Protein AF-A0A9D8D8U5-F1 (afdb_monomer_lite)

Radius of gyration: 10.79 Å; chains: 1; bounding box: 24×19×25 Å

Secondary structure (DSSP, 8-state):
--TT-EEEEEEETTEEEE--TT----TT-EEEEE--TT-HHHHHHHHHT-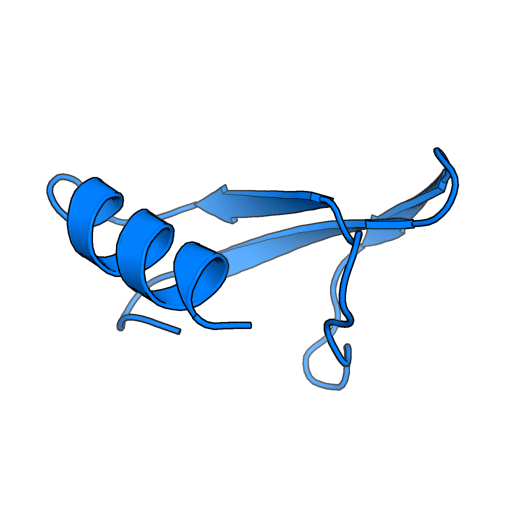

pLDDT: mean 90.64, std 5.84, range [60.31, 96.44]

Structure (mmCIF, N/CA/C/O backbone):
data_AF-A0A9D8D8U5-F1
#
_entry.id   AF-A0A9D8D8U5-F1
#
loop_
_atom_site.group_PDB
_atom_site.id
_atom_site.type_symbol
_atom_site.label_atom_id
_atom_site.label_alt_id
_atom_site.label_comp_id
_atom_site.label_asym_id
_atom_site.label_entity_id
_atom_site.label_seq_id
_atom_site.pdbx_PDB_ins_code
_atom_site.Cartn_x
_atom_site.Cartn_y
_atom_site.Cartn_z
_atom_site.occupancy
_atom_site.B_iso_or_equiv
_atom_site.auth_seq_id
_atom_site.auth_comp_id
_atom_site.auth_asym_id
_atom_site.auth_atom_id
_atom_site.pdbx_PDB_model_num
ATOM 1 N N . MET A 1 1 ? -6.050 0.129 -1.764 1.00 84.94 1 MET A N 1
ATOM 2 C CA . MET A 1 1 ? -5.377 0.564 -0.525 1.00 84.94 1 MET A CA 1
ATOM 3 C C . MET A 1 1 ? -6.402 1.282 0.337 1.00 84.94 1 MET A C 1
ATOM 5 O O . MET A 1 1 ? -7.201 2.007 -0.252 1.00 84.94 1 MET A O 1
ATOM 9 N N . PRO A 1 2 ? -6.441 1.063 1.660 1.00 85.38 2 PRO A N 1
ATOM 10 C CA . PRO A 1 2 ? -7.291 1.841 2.554 1.00 85.38 2 PRO A CA 1
ATOM 11 C C . PRO A 1 2 ? -7.028 3.357 2.438 1.00 85.38 2 PRO A C 1
ATOM 13 O O . PRO A 1 2 ? -5.919 3.744 2.046 1.00 85.38 2 PRO A O 1
ATOM 16 N N . PRO A 1 3 ? -8.021 4.216 2.740 1.00 86.75 3 PRO A N 1
ATOM 17 C CA . PRO A 1 3 ? -7.851 5.670 2.731 1.00 86.75 3 PRO A CA 1
ATOM 18 C C . PRO A 1 3 ? -6.690 6.117 3.624 1.00 86.75 3 PRO A C 1
ATOM 20 O O . PRO A 1 3 ? -6.360 5.442 4.597 1.00 86.75 3 PRO A O 1
ATOM 23 N N . ASP A 1 4 ? -6.067 7.248 3.293 1.00 87.81 4 ASP A N 1
ATOM 24 C CA . ASP A 1 4 ? -4.996 7.872 4.092 1.00 87.81 4 ASP A CA 1
ATOM 25 C C . ASP A 1 4 ? -3.764 6.979 4.346 1.00 87.81 4 ASP A C 1
ATOM 27 O O . ASP A 1 4 ? -2.961 7.220 5.245 1.00 87.81 4 ASP A O 1
ATOM 31 N N . THR A 1 5 ? -3.574 5.947 3.519 1.00 91.56 5 THR A N 1
ATOM 32 C CA . THR A 1 5 ? -2.345 5.150 3.497 1.00 91.56 5 THR A CA 1
ATOM 33 C C . THR A 1 5 ? -1.381 5.703 2.451 1.00 91.56 5 THR A C 1
ATOM 35 O O . THR A 1 5 ? -1.714 5.787 1.267 1.00 91.56 5 THR A O 1
ATOM 38 N N . LEU A 1 6 ? -0.151 6.004 2.866 1.00 92.69 6 LEU A N 1
ATOM 39 C CA . LEU A 1 6 ? 0.937 6.418 1.985 1.00 92.69 6 LEU A CA 1
ATOM 40 C C . LEU A 1 6 ? 1.951 5.287 1.825 1.00 92.69 6 LEU A C 1
ATOM 42 O O . LEU A 1 6 ? 2.634 4.919 2.779 1.00 92.69 6 LEU A O 1
ATOM 46 N N . VAL A 1 7 ? 2.112 4.783 0.603 1.00 93.50 7 VAL A N 1
ATOM 47 C CA . VAL A 1 7 ? 3.210 3.865 0.278 1.00 93.50 7 VAL A CA 1
ATOM 48 C C . VAL A 1 7 ? 4.489 4.669 0.062 1.00 93.50 7 VAL A C 1
ATOM 50 O O . VAL A 1 7 ? 4.526 5.552 -0.788 1.00 93.50 7 VAL A O 1
ATOM 53 N N . ILE A 1 8 ? 5.543 4.354 0.817 1.00 95.25 8 ILE A N 1
ATOM 54 C CA . ILE A 1 8 ? 6.838 5.045 0.722 1.00 95.25 8 ILE A CA 1
ATOM 55 C C . ILE A 1 8 ? 7.810 4.256 -0.152 1.00 95.25 8 ILE A C 1
ATOM 57 O O . ILE A 1 8 ? 8.563 4.829 -0.941 1.00 95.25 8 ILE A O 1
ATOM 61 N N . SER A 1 9 ? 7.829 2.934 0.015 1.00 96.19 9 SER A N 1
ATOM 62 C CA . SER A 1 9 ? 8.827 2.080 -0.619 1.00 96.19 9 SER A CA 1
ATOM 63 C C . SER A 1 9 ? 8.266 0.707 -0.939 1.00 96.19 9 SER A C 1
ATOM 65 O O . SER A 1 9 ? 7.467 0.151 -0.182 1.00 96.19 9 SER A O 1
ATOM 67 N N . VAL A 1 10 ? 8.732 0.156 -2.054 1.00 96.19 10 VAL A N 1
ATOM 68 C CA . VAL A 1 10 ? 8.463 -1.217 -2.469 1.00 96.19 10 VAL A CA 1
ATOM 69 C C . VAL A 1 10 ? 9.795 -1.932 -2.627 1.00 96.19 10 VAL A C 1
ATOM 71 O O . VAL A 1 10 ? 10.699 -1.453 -3.316 1.00 96.19 10 VAL A O 1
ATOM 74 N N . LEU A 1 11 ? 9.926 -3.080 -1.976 1.00 96.31 11 LEU A N 1
ATOM 75 C CA . LEU A 1 11 ? 11.085 -3.946 -2.075 1.00 96.31 11 LEU A CA 1
ATOM 76 C C . LEU A 1 11 ? 10.732 -5.131 -2.968 1.00 96.31 11 LEU A C 1
ATOM 78 O O . LEU A 1 11 ? 9.858 -5.932 -2.638 1.00 96.31 11 LEU A O 1
ATOM 82 N N . ARG A 1 12 ? 11.474 -5.269 -4.067 1.00 94.50 12 ARG A N 1
ATOM 83 C CA . ARG A 1 12 ? 11.361 -6.390 -5.007 1.00 94.50 12 ARG A CA 1
ATOM 84 C C . ARG A 1 12 ? 12.729 -7.024 -5.179 1.00 94.50 12 ARG A C 1
ATOM 86 O O . ARG A 1 12 ? 13.703 -6.323 -5.444 1.00 94.50 12 ARG A O 1
ATOM 93 N N . ASN A 1 13 ? 12.829 -8.341 -5.008 1.00 92.69 13 ASN A N 1
ATOM 94 C CA . ASN A 1 13 ? 14.105 -9.067 -5.093 1.00 92.69 13 ASN A CA 1
ATOM 95 C C . ASN A 1 13 ? 15.208 -8.464 -4.196 1.00 92.69 13 ASN A C 1
ATOM 97 O O . ASN A 1 13 ? 16.359 -8.354 -4.609 1.00 92.69 13 ASN A O 1
ATOM 101 N N . ARG A 1 14 ? 14.847 -8.052 -2.969 1.00 91.94 14 ARG A N 1
ATOM 102 C CA . ARG A 1 14 ? 15.732 -7.374 -1.993 1.00 91.94 14 ARG A CA 1
ATOM 103 C C . ARG A 1 14 ? 16.260 -5.999 -2.429 1.00 91.94 14 ARG A C 1
ATOM 105 O O . ARG A 1 14 ? 17.166 -5.471 -1.791 1.00 91.94 14 ARG A O 1
ATOM 112 N N . VAL A 1 15 ? 15.683 -5.395 -3.467 1.00 94.94 15 VAL A N 1
ATOM 113 C CA . VAL A 1 15 ? 15.995 -4.028 -3.899 1.00 94.94 15 VAL A CA 1
ATOM 114 C C . VAL A 1 15 ? 14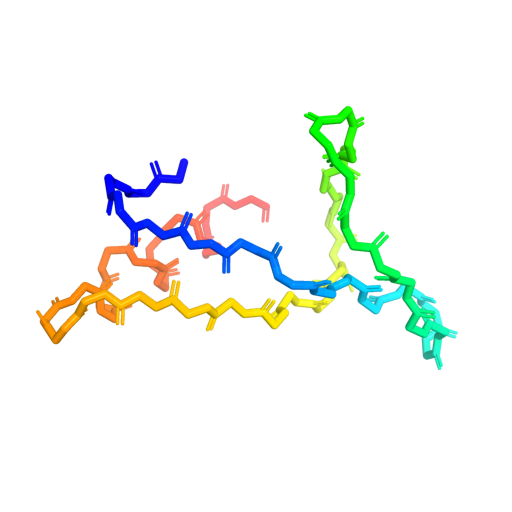.822 -3.119 -3.555 1.00 94.94 15 VAL A C 1
ATOM 116 O O . VAL A 1 15 ? 13.722 -3.310 -4.069 1.00 94.94 15 VAL A O 1
ATOM 119 N N . GLY A 1 16 ? 15.065 -2.133 -2.691 1.00 93.88 16 GLY A N 1
ATOM 120 C CA . GLY A 1 16 ? 14.092 -1.096 -2.350 1.00 93.88 16 GLY A CA 1
ATOM 121 C C . GLY A 1 16 ? 14.035 -0.002 -3.411 1.00 93.88 16 GLY A C 1
ATOM 122 O O . GLY A 1 16 ? 15.069 0.427 -3.928 1.00 93.88 16 GLY A O 1
ATOM 123 N N . ARG A 1 17 ? 12.828 0.456 -3.732 1.00 94.19 17 ARG A N 1
ATOM 124 C CA . ARG A 1 17 ? 12.572 1.575 -4.643 1.00 94.19 17 ARG A CA 1
ATOM 125 C C . ARG A 1 17 ? 11.545 2.504 -4.015 1.00 94.19 17 ARG A C 1
ATOM 127 O O . ARG A 1 17 ? 10.590 2.032 -3.405 1.00 94.19 17 ARG A O 1
ATOM 134 N N . VAL A 1 18 ? 11.737 3.809 -4.194 1.00 96.44 18 VAL A N 1
ATOM 135 C CA . VAL A 1 18 ? 10.739 4.813 -3.804 1.00 96.44 18 VAL A CA 1
ATOM 136 C C . VAL A 1 18 ? 9.470 4.570 -4.614 1.00 96.44 18 VAL A C 1
ATOM 138 O O . VAL A 1 18 ? 9.541 4.415 -5.835 1.00 96.44 18 VAL A O 1
ATOM 141 N N . ALA A 1 19 ? 8.331 4.507 -3.931 1.00 94.19 19 ALA A N 1
ATOM 142 C CA . ALA A 1 19 ? 7.046 4.342 -4.588 1.00 94.19 19 ALA A CA 1
ATOM 143 C C . ALA A 1 19 ? 6.620 5.652 -5.263 1.00 94.19 19 ALA A C 1
ATOM 145 O O . ALA A 1 19 ? 6.717 6.735 -4.687 1.00 94.19 19 ALA A O 1
ATOM 146 N N . ALA A 1 20 ? 6.142 5.531 -6.494 1.00 93.19 20 ALA A N 1
ATOM 147 C CA . ALA A 1 20 ? 5.563 6.601 -7.295 1.00 93.19 20 ALA A CA 1
ATOM 148 C C . ALA A 1 20 ? 4.064 6.328 -7.539 1.00 93.19 20 ALA A C 1
ATOM 150 O O . ALA A 1 20 ? 3.623 5.188 -7.366 1.00 93.19 20 ALA A O 1
ATOM 151 N N . PRO A 1 21 ? 3.265 7.330 -7.957 1.00 90.50 21 PRO A N 1
ATOM 152 C CA . PRO A 1 21 ? 1.823 7.157 -8.173 1.00 90.50 21 PRO A CA 1
ATOM 153 C C . PRO A 1 21 ? 1.445 6.059 -9.179 1.00 90.50 21 PRO A C 1
ATOM 155 O O . PRO A 1 21 ? 0.349 5.513 -9.111 1.00 90.50 21 PRO A O 1
ATOM 158 N N . ASP A 1 22 ? 2.347 5.728 -10.101 1.00 93.06 22 ASP A N 1
ATOM 159 C CA . ASP A 1 22 ? 2.206 4.692 -11.129 1.00 93.06 22 ASP A CA 1
ATOM 160 C C . ASP A 1 22 ? 2.868 3.355 -10.745 1.00 93.06 22 ASP A C 1
ATOM 162 O O . ASP A 1 22 ? 2.946 2.431 -11.557 1.00 93.06 22 ASP A O 1
ATOM 166 N N . THR A 1 23 ? 3.353 3.219 -9.507 1.00 91.44 23 THR A N 1
ATOM 167 C CA . THR A 1 23 ? 3.975 1.977 -9.040 1.00 91.44 23 THR A CA 1
ATOM 168 C C . THR A 1 23 ? 2.947 0.855 -8.958 1.00 91.44 23 THR A C 1
ATOM 170 O O . THR A 1 23 ? 2.033 0.878 -8.137 1.00 91.44 23 THR A O 1
ATOM 173 N N . VAL A 1 24 ? 3.141 -0.173 -9.786 1.00 91.44 24 VAL A N 1
ATOM 174 C CA . VAL A 1 24 ? 2.331 -1.394 -9.771 1.00 91.44 24 VAL A CA 1
ATOM 175 C C . VAL A 1 24 ? 2.933 -2.407 -8.796 1.00 91.44 24 VAL A C 1
ATOM 177 O O . VAL A 1 24 ? 4.059 -2.885 -8.987 1.00 91.44 24 VAL A O 1
ATOM 180 N N . LEU A 1 25 ? 2.158 -2.742 -7.764 1.00 90.81 25 LEU A N 1
ATOM 181 C CA . LEU A 1 25 ? 2.472 -3.801 -6.806 1.00 90.81 25 LEU A CA 1
ATOM 182 C C . LEU A 1 25 ? 2.224 -5.173 -7.438 1.00 90.81 25 LEU A C 1
ATOM 184 O O . LEU A 1 25 ? 1.250 -5.358 -8.168 1.00 90.81 25 LEU A O 1
ATOM 188 N N . GLY A 1 26 ? 3.104 -6.127 -7.155 1.00 89.56 26 GLY A N 1
ATOM 189 C CA . GLY A 1 26 ? 2.976 -7.512 -7.598 1.00 89.56 26 GLY A CA 1
ATOM 190 C C . GLY A 1 26 ? 3.175 -8.505 -6.458 1.00 89.56 26 GLY A C 1
ATOM 191 O O . GLY A 1 26 ? 3.698 -8.164 -5.396 1.00 89.56 26 GLY A O 1
ATOM 192 N N . ALA A 1 27 ? 2.781 -9.755 -6.698 1.00 89.56 27 ALA A N 1
ATOM 193 C CA . ALA A 1 27 ? 2.980 -10.841 -5.746 1.00 89.56 27 ALA A CA 1
ATOM 194 C C . ALA A 1 27 ? 4.464 -10.975 -5.354 1.00 89.56 27 ALA A C 1
ATOM 196 O O . ALA A 1 27 ? 5.357 -10.960 -6.207 1.00 89.56 27 ALA A O 1
ATOM 197 N N . GLY A 1 28 ? 4.720 -11.115 -4.052 1.00 90.00 28 GLY A N 1
ATOM 198 C CA . GLY A 1 28 ? 6.069 -11.222 -3.489 1.00 90.00 28 GLY A CA 1
ATOM 199 C C . GLY A 1 28 ? 6.785 -9.890 -3.238 1.00 90.00 28 GLY A C 1
ATOM 200 O O . GLY A 1 28 ? 7.877 -9.901 -2.662 1.00 90.00 28 GLY A O 1
ATOM 201 N N . ASP A 1 29 ? 6.193 -8.754 -3.614 1.00 92.94 29 ASP A N 1
ATOM 202 C CA . ASP A 1 29 ? 6.683 -7.449 -3.175 1.00 92.94 29 ASP A CA 1
ATOM 203 C C . ASP A 1 29 ? 6.506 -7.278 -1.665 1.00 92.94 29 ASP A C 1
ATOM 205 O O . ASP A 1 29 ? 5.508 -7.698 -1.079 1.00 92.94 29 ASP A O 1
ATOM 209 N N . GLN A 1 30 ? 7.461 -6.600 -1.034 1.00 93.38 30 GLN A N 1
ATOM 210 C CA . GLN A 1 30 ? 7.312 -6.136 0.343 1.00 93.38 30 GLN A CA 1
ATOM 211 C C . GLN A 1 30 ? 7.096 -4.629 0.321 1.00 93.38 30 GLN A C 1
ATOM 213 O O . GLN A 1 30 ? 7.846 -3.899 -0.328 1.00 93.38 30 GLN A O 1
ATOM 218 N N . VAL A 1 31 ? 6.073 -4.157 1.023 1.00 93.44 31 VAL A N 1
ATOM 219 C CA . VAL A 1 31 ? 5.647 -2.758 0.967 1.00 93.44 31 VAL A CA 1
ATOM 220 C C . VAL A 1 31 ? 5.872 -2.093 2.317 1.00 93.44 31 VAL A C 1
ATOM 222 O O . VAL A 1 31 ? 5.472 -2.619 3.353 1.00 93.44 31 VAL A O 1
ATOM 225 N N . VAL A 1 32 ? 6.496 -0.917 2.297 1.00 94.06 32 VAL A N 1
ATOM 226 C CA . VAL A 1 32 ? 6.603 -0.028 3.457 1.00 94.06 32 VAL A CA 1
ATOM 227 C C . VAL A 1 32 ? 5.623 1.118 3.258 1.00 94.06 32 VAL A C 1
ATOM 229 O O . VAL A 1 32 ? 5.741 1.884 2.297 1.00 94.06 32 VAL A O 1
ATOM 232 N N . ALA A 1 33 ? 4.665 1.238 4.171 1.00 93.31 33 ALA A N 1
ATOM 233 C CA . ALA A 1 33 ? 3.630 2.259 4.127 1.00 93.31 33 ALA A CA 1
ATOM 234 C C . ALA A 1 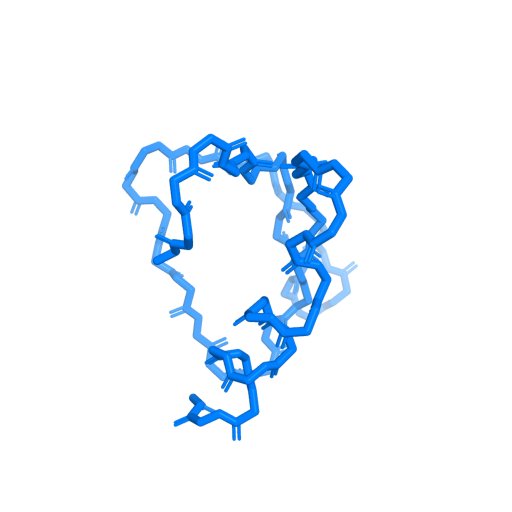33 ? 3.418 2.910 5.499 1.00 93.31 33 ALA A C 1
ATOM 236 O O . ALA A 1 33 ? 3.625 2.279 6.535 1.00 93.31 33 ALA A O 1
ATOM 237 N N . ILE A 1 34 ? 2.989 4.170 5.485 1.00 93.50 34 ILE A N 1
ATOM 238 C CA . ILE A 1 34 ? 2.406 4.863 6.636 1.00 93.50 34 ILE A CA 1
ATOM 239 C C . ILE A 1 34 ? 0.893 4.735 6.515 1.00 93.50 34 ILE A C 1
ATOM 241 O O . ILE A 1 34 ? 0.347 4.928 5.432 1.00 93.50 34 ILE A O 1
ATOM 245 N N . ALA A 1 35 ? 0.228 4.437 7.621 1.00 92.75 35 ALA A N 1
ATOM 246 C CA . ALA A 1 35 ? -1.222 4.424 7.700 1.00 92.75 35 ALA A CA 1
ATOM 247 C C . ALA A 1 35 ? -1.678 4.963 9.051 1.00 92.75 35 ALA A C 1
ATOM 249 O O . ALA A 1 35 ? -0.927 4.921 10.031 1.00 92.75 35 ALA A O 1
ATOM 250 N N . GLU A 1 36 ? -2.920 5.431 9.094 1.00 93.81 36 GLU A N 1
ATOM 251 C CA . GLU A 1 36 ? -3.541 5.888 10.330 1.00 93.81 36 GLU A CA 1
ATOM 252 C C . GLU A 1 36 ? -3.689 4.747 11.356 1.00 93.81 36 GLU A C 1
ATOM 254 O O . GLU A 1 36 ? -3.822 3.566 10.990 1.00 93.81 36 GLU A O 1
ATOM 259 N N . PRO A 1 37 ? -3.709 5.071 12.661 1.00 91.94 37 PRO A N 1
ATOM 260 C CA . PRO A 1 37 ? -3.991 4.097 13.705 1.00 91.94 37 PRO A CA 1
ATOM 261 C C . PRO A 1 37 ? -5.294 3.326 13.437 1.00 91.94 37 PRO A C 1
ATOM 263 O O . PRO A 1 37 ? -6.308 3.892 13.040 1.00 91.94 37 PRO A O 1
ATOM 266 N N . GLY A 1 38 ? -5.273 2.012 13.670 1.00 91.25 38 GLY A N 1
ATOM 267 C CA . GLY A 1 38 ? -6.433 1.133 13.467 1.00 91.25 38 GLY A CA 1
ATOM 268 C C . GLY A 1 38 ? -6.573 0.549 12.057 1.00 91.25 38 GLY A C 1
ATOM 269 O O . GLY A 1 38 ? -7.309 -0.418 11.882 1.00 91.25 38 GLY A O 1
ATOM 270 N N . GLN A 1 39 ? -5.815 1.033 11.068 1.00 91.38 39 GLN A N 1
ATOM 271 C CA . GLN A 1 39 ? -5.895 0.522 9.690 1.00 91.38 39 GLN A CA 1
ATOM 272 C C . GLN A 1 39 ? -5.098 -0.767 9.435 1.00 91.38 39 GLN A C 1
ATOM 274 O O . GLN A 1 39 ? -5.185 -1.357 8.358 1.00 91.38 39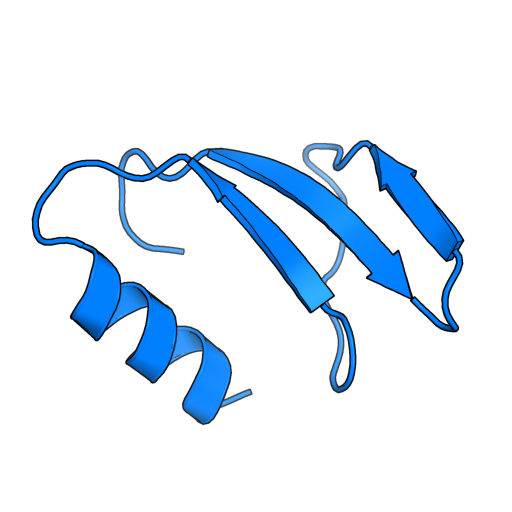 GLN A O 1
ATOM 279 N N . TYR A 1 40 ? -4.341 -1.241 10.429 1.00 88.00 40 TYR A N 1
ATOM 280 C CA . TYR A 1 40 ? -3.472 -2.411 10.298 1.00 88.00 40 TYR A CA 1
ATOM 281 C C . TYR A 1 40 ? -4.213 -3.659 9.790 1.00 88.00 40 TYR A C 1
ATOM 283 O O . TYR A 1 40 ? -3.746 -4.302 8.855 1.00 88.00 40 TYR A O 1
ATOM 291 N N . ALA A 1 41 ? -5.382 -3.981 10.354 1.00 90.88 41 ALA A N 1
ATOM 292 C CA . ALA A 1 41 ? -6.134 -5.175 9.962 1.00 90.88 41 ALA A CA 1
ATOM 293 C C . ALA A 1 41 ? -6.593 -5.121 8.494 1.00 90.88 41 ALA A C 1
ATOM 295 O O . ALA A 1 41 ? -6.388 -6.080 7.755 1.00 90.88 41 ALA A O 1
ATOM 296 N N . ALA A 1 42 ? -7.125 -3.975 8.054 1.00 91.19 42 ALA A N 1
ATOM 297 C CA . ALA A 1 42 ? -7.567 -3.773 6.674 1.00 91.19 42 ALA A CA 1
ATOM 298 C C . ALA A 1 42 ? -6.400 -3.846 5.673 1.00 91.19 42 ALA A C 1
ATOM 300 O O . ALA A 1 42 ? -6.553 -4.369 4.570 1.00 91.19 42 ALA A O 1
ATOM 301 N N . LEU A 1 43 ? -5.215 -3.354 6.059 1.00 89.81 43 LEU A N 1
ATOM 302 C CA . LEU A 1 43 ? -4.002 -3.499 5.252 1.00 89.81 43 LEU A CA 1
ATOM 303 C C . LEU A 1 43 ? -3.579 -4.961 5.127 1.00 89.81 43 LEU A C 1
ATOM 305 O O . LEU A 1 43 ? -3.297 -5.416 4.021 1.00 89.81 43 LEU A O 1
ATOM 309 N N . MET A 1 44 ? -3.547 -5.703 6.236 1.00 89.19 44 MET A N 1
ATOM 310 C CA . MET A 1 44 ? -3.160 -7.115 6.204 1.00 89.19 44 MET A CA 1
ATOM 311 C C . MET A 1 44 ? -4.129 -7.948 5.358 1.00 89.19 44 MET A C 1
ATOM 313 O O . MET A 1 44 ? -3.681 -8.793 4.591 1.00 89.19 44 MET A O 1
ATOM 317 N N . GLU A 1 45 ? -5.4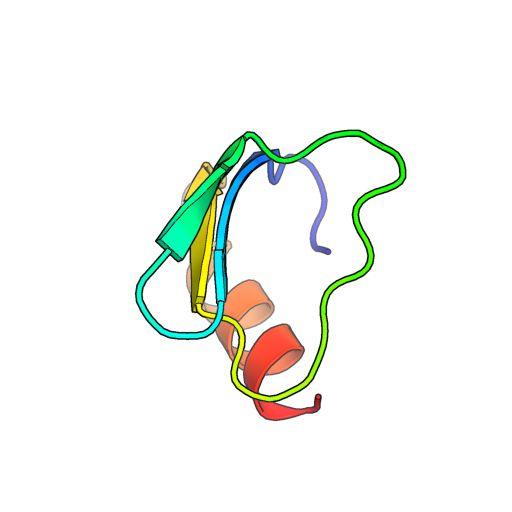33 -7.679 5.432 1.00 90.69 45 GLU A N 1
ATOM 318 C CA . GLU A 1 45 ? -6.444 -8.353 4.608 1.00 90.69 45 GLU A CA 1
ATOM 319 C C . GLU A 1 45 ? -6.267 -8.064 3.107 1.00 90.69 45 GLU A C 1
ATOM 321 O O . GLU A 1 45 ? -6.309 -8.978 2.278 1.00 90.69 45 GLU A O 1
ATOM 326 N N . LEU A 1 46 ? -5.983 -6.806 2.749 1.00 87.50 46 LEU A N 1
ATOM 327 C CA . LEU A 1 46 ? -5.691 -6.423 1.368 1.00 87.50 46 LEU A CA 1
ATOM 328 C C . LEU A 1 46 ? -4.466 -7.166 0.812 1.00 87.50 46 LEU A C 1
ATOM 330 O O . LEU A 1 46 ? -4.500 -7.630 -0.322 1.00 87.50 46 LEU A O 1
ATOM 334 N N . PHE A 1 47 ? -3.389 -7.283 1.592 1.00 86.19 47 PHE A N 1
ATOM 335 C CA . PHE A 1 47 ? -2.170 -7.966 1.143 1.00 86.19 47 PHE A CA 1
ATOM 336 C C . PHE A 1 47 ? -2.257 -9.496 1.219 1.00 86.19 47 PHE A C 1
ATOM 338 O O . PHE A 1 47 ? -1.516 -10.170 0.514 1.00 86.19 47 PHE A O 1
ATOM 345 N N . ALA A 1 48 ? -3.154 -10.056 2.034 1.00 84.44 48 ALA A N 1
ATOM 346 C CA . ALA A 1 48 ? -3.382 -11.500 2.106 1.00 84.44 48 ALA A CA 1
A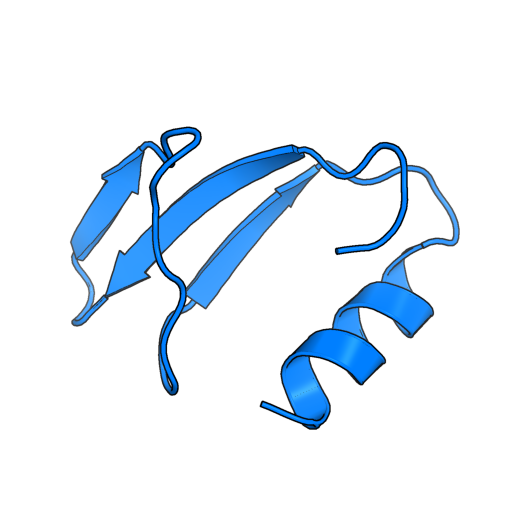TOM 347 C C . ALA A 1 48 ? -4.202 -12.051 0.924 1.00 84.44 48 ALA A C 1
ATOM 349 O O . ALA A 1 48 ? -4.206 -13.258 0.695 1.00 84.44 48 ALA A O 1
ATOM 350 N N . SER A 1 49 ? -4.915 -11.182 0.202 1.00 73.12 49 SER A N 1
ATOM 351 C CA . SER A 1 49 ? -5.784 -11.550 -0.925 1.00 73.12 49 SER A CA 1
ATOM 352 C C . SER A 1 49 ? -5.134 -11.385 -2.307 1.00 73.12 49 SER A C 1
ATOM 354 O O . SER A 1 49 ? -5.779 -11.699 -3.309 1.00 73.12 49 SER A O 1
ATOM 356 N N . GLY A 1 50 ? -3.886 -10.901 -2.364 1.00 60.31 50 GLY A N 1
ATOM 357 C CA . GLY A 1 50 ? -3.134 -10.603 -3.592 1.00 60.31 50 GLY A CA 1
ATOM 358 C C . GLY A 1 50 ? -2.008 -11.575 -3.922 1.00 60.31 50 GLY A C 1
ATOM 359 O O . GLY A 1 50 ? -1.525 -12.281 -3.011 1.00 60.31 50 GLY A O 1
#

Sequence (50 aa):
MPPDTLVISVLRNRVGRVAAPDTVLGAGDQVVAIAEPGQYAALMELFASG

Foldseek 3Di:
DDPPKAWQWKADPNDIDGDDPPDDDDPPIDTDIDHDPPCVVVVVVVNVVD